Protein AF-A0A9W6MU67-F1 (afdb_monomer_lite)

Radius of gyration: 29.0 Å; chains: 1; bounding box: 56×82×56 Å

Foldseek 3Di:
DDDWWLLSCVVQVKWKKKFAPQDQDDDPDGDDDDGDIFTDDSVVVCVVQNGRHTPVCPLQPDADPVPRDSRMDMDMWGDDPPTPPPRPPPPPPPPPQFLWKKWKWKDAQNHTDDTQDIDSDPVVLVVSQVVVCVVCVVDPRIDIDIDTHGDPPPDDDDDDDPPDPPPD

pLDDT: mean 74.64, std 19.11, range [33.5, 95.06]

Organism: NCBI:txid374655

Secondary structure (DSSP, 8-state):
----BHHHHHHTT-EEEEEE---SEETTEE-PPP--EEEE-HHHHHHHH-TT-BGGGTGGG---TTT----EEEEEE---TT----------TTTSS-PPEEEEEEEETTEEEEEEEEES-HHHHHHHHHHHHHHHTT-TTEEEEEEEE----S-----SSSSSSS--

Structure (mmCIF, N/CA/C/O backbone):
data_AF-A0A9W6MU67-F1
#
_entry.id   AF-A0A9W6MU67-F1
#
loop_
_atom_site.group_PDB
_atom_site.id
_atom_site.type_symbol
_atom_site.label_atom_id
_atom_site.label_alt_id
_atom_site.label_comp_id
_atom_site.label_asym_id
_atom_site.label_entity_id
_atom_site.label_seq_id
_atom_site.pdbx_PDB_ins_code
_atom_site.Cartn_x
_atom_site.Cartn_y
_atom_site.Cartn_z
_atom_site.occupancy
_atom_site.B_iso_or_equiv
_atom_site.auth_seq_id
_atom_site.auth_comp_id
_atom_site.auth_asym_id
_atom_site.auth_atom_id
_atom_site.pdbx_PDB_model_num
ATOM 1 N N . MET A 1 1 ? 16.343 2.392 -20.520 1.00 57.47 1 MET A N 1
ATOM 2 C CA . MET A 1 1 ? 14.928 2.697 -20.825 1.00 57.47 1 MET A CA 1
ATOM 3 C C . MET A 1 1 ? 14.427 3.645 -19.752 1.00 57.47 1 MET A C 1
ATOM 5 O O . MET A 1 1 ? 14.644 3.345 -18.582 1.00 57.47 1 MET A O 1
ATOM 9 N N . SER A 1 2 ? 13.859 4.792 -20.130 1.00 81.00 2 SER A N 1
ATOM 10 C CA . SER A 1 2 ? 13.118 5.656 -19.203 1.00 81.00 2 SER A CA 1
ATOM 11 C C . SER A 1 2 ? 11.863 4.915 -18.730 1.00 81.00 2 SER A C 1
ATOM 13 O O . SER A 1 2 ? 11.288 4.135 -19.482 1.00 81.00 2 SER A O 1
ATOM 15 N N . VAL A 1 3 ? 11.484 5.094 -17.465 1.00 87.69 3 VAL A N 1
ATOM 16 C CA . VAL A 1 3 ? 10.242 4.546 -16.903 1.00 87.69 3 VAL A CA 1
ATOM 17 C C . VAL A 1 3 ? 9.247 5.696 -16.825 1.00 87.69 3 VAL A C 1
ATOM 19 O O . VAL A 1 3 ? 9.483 6.648 -16.082 1.00 87.69 3 VAL A O 1
ATOM 22 N N . GLU A 1 4 ? 8.157 5.628 -17.585 1.00 91.62 4 GLU A N 1
ATOM 23 C CA . GLU A 1 4 ? 7.203 6.743 -17.727 1.00 91.62 4 GLU A CA 1
ATOM 24 C C . GLU A 1 4 ? 5.794 6.367 -17.261 1.00 91.62 4 GLU A C 1
ATOM 26 O O . GLU A 1 4 ? 5.017 7.226 -16.830 1.00 91.62 4 GLU A O 1
ATOM 31 N N . THR A 1 5 ? 5.476 5.071 -17.280 1.00 95.06 5 THR A N 1
ATOM 32 C CA . THR A 1 5 ? 4.152 4.542 -16.928 1.00 95.06 5 THR A CA 1
ATOM 33 C C . THR A 1 5 ? 4.168 3.672 -15.671 1.00 95.06 5 THR A C 1
ATOM 35 O O . THR A 1 5 ? 5.183 3.071 -15.307 1.00 95.06 5 THR A O 1
ATOM 38 N N . LEU A 1 6 ? 3.006 3.535 -15.019 1.00 94.12 6 LEU A N 1
ATOM 39 C CA . LEU A 1 6 ? 2.829 2.618 -13.884 1.00 94.12 6 LEU A CA 1
ATOM 40 C C . LEU A 1 6 ? 3.166 1.168 -14.249 1.00 94.12 6 LEU A C 1
ATOM 42 O O . LEU A 1 6 ? 3.755 0.449 -13.447 1.00 94.12 6 LEU A O 1
ATOM 46 N N . GLY A 1 7 ? 2.806 0.725 -15.455 1.00 92.62 7 GLY A N 1
ATOM 47 C CA . GLY A 1 7 ? 3.058 -0.638 -15.914 1.00 92.62 7 GLY A CA 1
ATOM 48 C C . GLY A 1 7 ? 4.536 -0.936 -16.170 1.00 92.62 7 GLY A C 1
ATOM 49 O O . GLY A 1 7 ? 4.958 -2.086 -16.038 1.00 92.62 7 GLY A O 1
ATOM 50 N N . GLU A 1 8 ? 5.330 0.065 -16.545 1.00 92.50 8 GLU A N 1
ATOM 51 C CA . GLU A 1 8 ? 6.790 -0.052 -16.627 1.00 92.50 8 GLU A CA 1
ATOM 52 C C . GLU A 1 8 ? 7.420 -0.037 -15.241 1.00 92.50 8 GLU A C 1
ATOM 54 O O . GLU A 1 8 ? 8.231 -0.910 -14.954 1.00 92.50 8 GLU A O 1
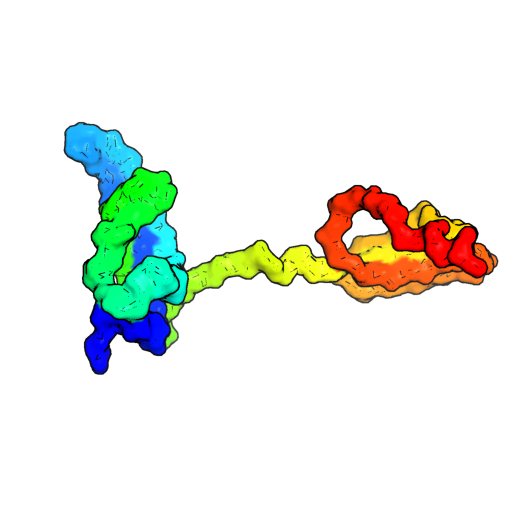ATOM 59 N N . ALA A 1 9 ? 6.992 0.875 -14.363 1.00 91.88 9 ALA A N 1
ATOM 60 C CA . ALA A 1 9 ? 7.484 0.954 -12.989 1.00 91.88 9 ALA A CA 1
ATOM 61 C C . ALA A 1 9 ? 7.228 -0.347 -12.217 1.00 91.88 9 ALA A C 1
ATOM 63 O O . ALA A 1 9 ? 8.118 -0.850 -11.535 1.00 91.88 9 ALA A O 1
ATOM 64 N N . LEU A 1 10 ? 6.038 -0.935 -12.383 1.00 91.38 10 LEU A N 1
ATOM 65 C CA . LEU A 1 10 ? 5.677 -2.216 -11.779 1.00 91.38 10 LEU A CA 1
ATOM 66 C C . LEU A 1 10 ? 6.557 -3.361 -12.298 1.00 91.38 10 LEU A C 1
ATOM 68 O O . LEU A 1 10 ? 7.076 -4.140 -11.505 1.00 91.38 10 LEU A O 1
ATOM 72 N N . ARG A 1 11 ? 6.766 -3.453 -13.621 1.00 90.88 11 ARG A N 1
ATOM 73 C CA . ARG A 1 11 ? 7.644 -4.476 -14.227 1.00 90.88 11 ARG A CA 1
ATOM 74 C C . ARG A 1 11 ? 9.100 -4.306 -13.814 1.00 90.88 11 ARG A C 1
ATOM 76 O O . ARG A 1 11 ? 9.806 -5.290 -13.640 1.00 90.88 11 ARG A O 1
ATOM 83 N N . ALA A 1 12 ? 9.526 -3.061 -13.652 1.00 89.31 12 ALA A N 1
ATOM 84 C CA . ALA A 1 12 ? 10.851 -2.713 -13.187 1.00 89.31 12 ALA A CA 1
ATOM 85 C C . ALA A 1 12 ? 10.996 -2.837 -11.663 1.00 89.31 12 ALA A C 1
ATOM 87 O O . ALA A 1 12 ? 12.053 -2.484 -11.169 1.00 89.31 12 ALA A O 1
ATOM 88 N N . GLY A 1 13 ? 9.985 -3.285 -10.906 1.00 88.50 13 GLY A N 1
ATOM 89 C CA . GLY A 1 13 ? 10.096 -3.492 -9.456 1.00 88.50 13 GLY A CA 1
ATOM 90 C C . GLY A 1 13 ? 10.300 -2.209 -8.644 1.00 88.50 13 GLY A C 1
ATOM 91 O O . GLY A 1 13 ? 10.984 -2.223 -7.623 1.00 88.50 13 GLY A O 1
ATOM 92 N N . TRP A 1 14 ? 9.758 -1.082 -9.108 1.00 90.62 14 TRP A N 1
ATOM 93 C CA . TRP A 1 14 ? 9.849 0.185 -8.384 1.00 90.62 14 TRP A CA 1
ATOM 94 C C . TRP A 1 14 ? 9.013 0.146 -7.102 1.00 90.62 14 TRP A C 1
ATOM 96 O O . TRP A 1 14 ? 8.076 -0.639 -6.973 1.00 90.62 14 TRP A O 1
ATOM 106 N N . SER A 1 15 ? 9.342 1.022 -6.155 1.00 90.00 15 SER A N 1
ATOM 107 C CA . SER A 1 15 ? 8.544 1.260 -4.948 1.00 90.00 15 SER A CA 1
ATOM 108 C C . SER A 1 15 ? 8.014 2.691 -4.927 1.00 90.00 15 SER A C 1
ATOM 110 O O . SER A 1 15 ? 8.602 3.602 -5.516 1.00 90.00 15 SER A O 1
ATOM 112 N N . ILE A 1 16 ? 6.874 2.893 -4.266 1.00 92.44 16 ILE A N 1
ATOM 113 C CA . ILE A 1 16 ? 6.204 4.191 -4.186 1.00 92.44 16 ILE A CA 1
ATOM 114 C C . ILE A 1 16 ? 5.910 4.550 -2.729 1.00 92.44 16 ILE A C 1
ATOM 116 O O . ILE A 1 16 ? 5.393 3.751 -1.945 1.00 92.44 16 ILE A O 1
ATOM 120 N N . ARG A 1 17 ? 6.217 5.795 -2.366 1.00 93.44 17 ARG A N 1
ATOM 121 C CA . ARG A 1 17 ? 5.862 6.385 -1.077 1.00 93.44 17 ARG A CA 1
ATOM 122 C C . ARG A 1 17 ? 5.070 7.660 -1.302 1.00 93.44 17 ARG A C 1
ATOM 124 O O . ARG A 1 17 ? 5.484 8.532 -2.059 1.00 93.44 17 ARG A O 1
ATOM 131 N N . VAL A 1 18 ? 3.953 7.787 -0.602 1.00 94.12 18 VAL A N 1
ATOM 132 C CA . VAL A 1 18 ? 3.084 8.960 -0.652 1.00 94.12 18 VAL A CA 1
ATOM 133 C C . VAL A 1 18 ? 3.113 9.661 0.695 1.00 94.12 18 VAL A C 1
ATOM 135 O O . VAL A 1 18 ? 3.049 9.027 1.748 1.00 94.12 18 VAL A O 1
ATOM 138 N N . LYS A 1 19 ? 3.206 10.988 0.667 1.00 93.88 19 LYS A N 1
ATOM 139 C CA . LYS A 1 19 ? 3.180 11.849 1.846 1.00 93.88 19 LYS A CA 1
ATOM 140 C C . LYS A 1 19 ? 2.153 12.953 1.653 1.00 93.88 19 LYS A C 1
ATOM 142 O O . LYS A 1 19 ? 2.124 13.606 0.613 1.00 93.88 19 LYS A O 1
ATOM 147 N N . CYS A 1 20 ? 1.333 13.202 2.667 1.00 93.38 20 CYS A N 1
ATOM 148 C CA . CYS A 1 20 ? 0.456 14.362 2.666 1.00 93.38 20 CYS A CA 1
ATOM 149 C C . CYS A 1 20 ? 1.280 15.653 2.791 1.00 93.38 20 CYS A C 1
ATOM 151 O O . CYS A 1 20 ? 2.150 15.777 3.654 1.00 93.38 20 CYS A O 1
ATOM 153 N N . ALA A 1 21 ? 0.979 16.620 1.929 1.00 90.31 21 ALA A N 1
ATOM 154 C CA . ALA A 1 21 ? 1.596 17.940 1.885 1.00 90.31 21 ALA A CA 1
ATOM 155 C C . ALA A 1 21 ? 0.632 19.043 2.366 1.00 90.31 21 ALA A C 1
ATOM 157 O O . ALA A 1 21 ? 0.815 20.220 2.052 1.00 90.31 21 ALA A O 1
ATOM 158 N N . GLN A 1 22 ? -0.406 18.689 3.139 1.00 88.69 22 GLN A N 1
ATOM 159 C CA . GLN A 1 22 ? -1.289 19.677 3.755 1.00 88.69 22 GLN A CA 1
ATOM 160 C C . GLN A 1 22 ? -0.527 20.441 4.844 1.00 88.69 22 GLN A C 1
ATOM 162 O O . GLN A 1 22 ? -0.284 19.919 5.935 1.00 88.69 22 GLN A O 1
ATOM 167 N N . GLY A 1 23 ? -0.137 21.676 4.524 1.00 86.56 23 GLY A N 1
ATOM 168 C CA . GLY A 1 23 ? 0.592 22.571 5.418 1.00 86.56 23 GLY A CA 1
ATOM 169 C C . GLY A 1 23 ? -0.232 23.080 6.605 1.00 86.56 23 GLY A C 1
ATOM 170 O O . GLY A 1 23 ? -1.388 22.718 6.802 1.00 86.56 23 GLY A O 1
ATOM 171 N N . ARG A 1 24 ? 0.386 23.958 7.403 1.00 85.31 24 ARG A N 1
ATOM 172 C CA . ARG A 1 24 ? -0.217 24.561 8.609 1.00 85.31 24 ARG A CA 1
ATOM 173 C C . ARG A 1 24 ? -1.181 25.714 8.326 1.00 85.31 24 ARG A C 1
ATOM 175 O O . ARG A 1 24 ? -1.747 26.275 9.256 1.00 85.31 24 ARG A O 1
ATOM 182 N N . ARG A 1 25 ? -1.332 26.114 7.065 1.00 82.56 25 ARG A N 1
ATOM 183 C CA . ARG A 1 25 ? -2.183 27.235 6.669 1.00 82.56 25 ARG A CA 1
ATOM 184 C C . ARG A 1 25 ? -3.093 26.833 5.526 1.00 82.56 25 ARG A C 1
ATOM 186 O O . ARG A 1 25 ? -2.652 26.178 4.580 1.00 82.56 25 ARG A O 1
ATOM 193 N N . ASP A 1 26 ? -4.337 27.269 5.628 1.00 82.44 26 ASP A N 1
ATOM 194 C CA . ASP A 1 26 ? -5.305 27.244 4.545 1.00 82.44 26 ASP A CA 1
ATOM 195 C C . ASP A 1 26 ? -5.873 28.657 4.388 1.00 82.44 26 ASP A C 1
ATOM 197 O O . ASP A 1 26 ? -6.694 29.119 5.184 1.00 82.44 26 ASP A O 1
ATOM 201 N N . GLY A 1 27 ? -5.297 29.403 3.442 1.00 84.88 27 GLY A N 1
ATOM 202 C CA . GLY A 1 27 ? -5.480 30.850 3.347 1.00 84.88 27 GLY A CA 1
ATOM 203 C C . GLY A 1 27 ? -5.060 31.559 4.639 1.00 84.88 27 GLY A C 1
ATOM 204 O O . GLY A 1 27 ? -3.930 31.406 5.110 1.00 84.88 27 GLY A O 1
ATOM 205 N N . MET A 1 28 ? -5.990 32.316 5.225 1.00 87.31 28 MET A N 1
ATOM 206 C CA . MET A 1 28 ? -5.767 33.069 6.464 1.00 87.31 28 MET A CA 1
ATOM 207 C C . MET A 1 28 ? -5.935 32.222 7.739 1.00 87.31 28 MET A C 1
ATOM 209 O O . MET A 1 28 ? -5.603 32.678 8.832 1.00 87.31 28 MET A O 1
ATOM 213 N N . LYS A 1 29 ? -6.439 30.985 7.625 1.00 85.69 29 LYS A N 1
ATOM 214 C CA . LYS A 1 29 ? -6.720 30.115 8.772 1.00 85.69 29 LYS A CA 1
ATOM 215 C C . LYS A 1 29 ? -5.537 29.192 9.061 1.00 85.69 29 LYS A C 1
ATOM 217 O O . LYS A 1 29 ? -5.029 28.505 8.174 1.00 85.69 29 LYS A O 1
ATOM 222 N N . SER A 1 30 ? -5.122 29.143 10.327 1.00 86.38 30 SER A N 1
ATOM 223 C CA . SER A 1 30 ? -4.183 28.127 10.810 1.00 86.38 30 SER A CA 1
ATOM 224 C C . SER A 1 30 ? -4.912 26.793 10.963 1.00 86.38 30 SER A C 1
ATOM 226 O O . SER A 1 30 ? -5.959 26.720 11.609 1.00 86.38 30 SER A O 1
ATOM 228 N N . ILE A 1 31 ? -4.370 25.741 10.359 1.00 87.12 31 ILE A N 1
ATOM 229 C CA . ILE A 1 31 ? -4.913 24.382 10.411 1.00 87.12 31 ILE A CA 1
ATOM 230 C C . ILE A 1 31 ? -3.847 23.407 10.907 1.00 87.12 31 ILE A C 1
ATOM 232 O O . ILE A 1 31 ? -2.642 23.620 10.742 1.00 87.12 31 ILE A O 1
ATOM 236 N N . ARG A 1 32 ? -4.282 22.298 11.511 1.00 85.75 32 ARG A N 1
ATOM 237 C CA . ARG A 1 32 ? -3.363 21.233 11.917 1.00 85.75 32 ARG A CA 1
ATOM 238 C C . ARG A 1 32 ? -2.741 20.594 10.674 1.00 85.75 32 ARG A C 1
ATOM 240 O O . ARG A 1 32 ? -3.449 20.113 9.794 1.00 85.75 32 ARG A O 1
ATOM 247 N N . GLN A 1 33 ? -1.412 20.547 10.644 1.00 90.75 33 GLN A N 1
ATOM 248 C CA . GLN A 1 33 ? -0.663 19.877 9.585 1.00 90.75 33 GLN A CA 1
ATOM 249 C C . GLN A 1 33 ? -0.965 18.374 9.577 1.00 90.75 33 GLN A C 1
ATOM 251 O O . GLN A 1 33 ? -0.897 17.717 10.621 1.00 90.75 33 GLN A O 1
ATOM 256 N N . CYS A 1 34 ? -1.249 17.820 8.398 1.00 90.25 34 CYS A N 1
ATOM 257 C CA . CYS A 1 34 ? -1.339 16.374 8.222 1.00 90.25 34 CYS A CA 1
ATOM 258 C C . CYS A 1 34 ? 0.047 15.831 7.860 1.00 90.25 34 CYS A C 1
ATOM 260 O O . CYS A 1 34 ? 0.655 16.267 6.886 1.00 90.25 34 CYS A O 1
ATOM 262 N N . LEU A 1 35 ? 0.550 14.887 8.657 1.00 89.88 35 LEU A N 1
ATOM 263 C CA . LEU A 1 35 ? 1.881 14.287 8.493 1.00 89.88 35 LEU A CA 1
ATOM 264 C C . LEU A 1 35 ? 1.816 12.837 8.001 1.00 89.88 35 LEU A C 1
ATOM 266 O O . LEU A 1 35 ? 2.804 12.111 8.088 1.00 89.88 35 LEU A O 1
ATOM 270 N N . ARG A 1 36 ? 0.653 12.399 7.505 1.00 91.25 36 ARG A N 1
ATOM 271 C CA . ARG A 1 36 ? 0.466 11.024 7.048 1.00 91.25 36 ARG A CA 1
ATOM 272 C C . ARG A 1 36 ? 1.432 10.722 5.903 1.00 91.25 36 ARG A C 1
ATOM 274 O O . ARG A 1 36 ? 1.494 11.465 4.924 1.00 91.25 36 ARG A O 1
ATOM 281 N N . SER A 1 37 ? 2.176 9.633 6.044 1.00 91.56 37 SER A N 1
ATOM 282 C CA . SER A 1 37 ? 3.084 9.112 5.030 1.00 91.56 37 SER A CA 1
ATOM 283 C C . SER A 1 37 ? 2.949 7.601 5.000 1.00 91.56 37 SER A C 1
ATOM 285 O O . SER A 1 37 ? 2.995 6.966 6.050 1.00 91.56 37 SER A O 1
ATOM 287 N N . GLU A 1 38 ? 2.804 7.035 3.809 1.00 90.38 38 GLU A N 1
ATOM 288 C CA . GLU A 1 38 ? 2.612 5.601 3.609 1.00 90.38 38 GLU A CA 1
ATOM 289 C C . GLU A 1 38 ? 3.345 5.131 2.358 1.00 90.38 38 GLU A C 1
ATOM 291 O O . GLU A 1 38 ? 3.492 5.876 1.389 1.00 90.38 38 GLU A O 1
ATOM 296 N N . ALA A 1 39 ? 3.825 3.894 2.392 1.00 90.88 39 ALA A N 1
ATOM 297 C CA . ALA A 1 39 ? 4.229 3.191 1.187 1.00 90.88 39 ALA A CA 1
ATOM 298 C C . ALA A 1 39 ? 2.982 2.541 0.588 1.00 90.88 39 ALA A C 1
ATOM 300 O O . ALA A 1 39 ? 2.181 1.974 1.329 1.00 90.88 39 ALA A O 1
ATOM 301 N N . LEU A 1 40 ? 2.809 2.655 -0.725 1.00 90.62 40 LEU A N 1
ATOM 302 C CA . LEU A 1 40 ? 1.682 2.045 -1.421 1.00 90.62 40 LEU A CA 1
ATOM 303 C C . LEU A 1 40 ? 2.178 0.917 -2.313 1.00 90.62 40 LEU A C 1
ATOM 305 O O . LEU A 1 40 ? 3.322 0.915 -2.765 1.00 90.62 40 LEU A O 1
ATOM 309 N N . ASP A 1 41 ? 1.292 -0.030 -2.577 1.00 90.00 41 ASP A N 1
ATOM 310 C CA . ASP A 1 41 ? 1.541 -1.072 -3.555 1.00 90.00 41 ASP A CA 1
ATOM 311 C C . ASP A 1 41 ? 1.267 -0.547 -4.976 1.00 90.00 41 ASP A C 1
ATOM 313 O O . ASP A 1 41 ? 0.166 -0.090 -5.303 1.00 90.00 41 ASP A O 1
ATOM 317 N N . LEU A 1 42 ? 2.289 -0.611 -5.831 1.00 90.81 42 LEU A N 1
ATOM 318 C CA . LEU A 1 42 ? 2.203 -0.203 -7.233 1.00 90.81 42 LEU A CA 1
ATOM 319 C C . LEU A 1 42 ? 1.227 -1.078 -8.025 1.00 90.81 42 LEU A C 1
ATOM 321 O O . LEU A 1 42 ? 0.587 -0.561 -8.945 1.00 90.81 42 LEU A O 1
ATOM 325 N N . ALA A 1 43 ? 1.069 -2.359 -7.667 1.00 91.19 43 ALA A N 1
ATOM 326 C CA . ALA A 1 43 ? 0.111 -3.231 -8.336 1.00 91.19 43 ALA A CA 1
ATOM 327 C C . ALA A 1 43 ? -1.316 -2.733 -8.087 1.00 91.19 43 ALA A C 1
ATOM 329 O O . ALA A 1 43 ? -2.031 -2.439 -9.041 1.00 91.19 43 ALA A O 1
ATOM 330 N N . SER A 1 44 ? -1.695 -2.507 -6.832 1.00 91.81 44 SER A N 1
ATOM 331 C CA . SER A 1 44 ? -3.002 -1.953 -6.456 1.00 91.81 44 SER A CA 1
ATOM 332 C C . SER A 1 44 ? -3.334 -0.636 -7.181 1.00 91.81 44 SER A C 1
ATOM 334 O O . SER A 1 44 ? -4.459 -0.418 -7.642 1.00 91.81 44 SER A O 1
ATOM 336 N N . ILE A 1 45 ? -2.346 0.245 -7.364 1.00 93.25 45 ILE A N 1
ATOM 337 C CA . ILE A 1 45 ? -2.540 1.484 -8.132 1.00 93.25 45 ILE A CA 1
ATOM 338 C C . ILE A 1 45 ? -2.738 1.174 -9.622 1.00 93.25 45 ILE A C 1
ATOM 340 O O . ILE A 1 45 ? -3.637 1.737 -10.244 1.00 93.25 45 ILE A O 1
ATOM 344 N N . ALA A 1 46 ? -1.957 0.261 -10.200 1.00 93.00 46 ALA A N 1
ATOM 345 C CA . ALA A 1 46 ? -2.115 -0.146 -11.596 1.00 93.00 46 ALA A CA 1
ATOM 346 C C . ALA A 1 46 ? -3.474 -0.818 -11.872 1.00 93.00 46 ALA A C 1
ATOM 348 O O . ALA A 1 46 ? -4.021 -0.632 -12.956 1.00 93.00 46 ALA A O 1
ATOM 349 N N . TRP A 1 47 ? -4.046 -1.538 -10.902 1.00 91.06 47 TRP A N 1
ATOM 350 C CA . TRP A 1 47 ? -5.398 -2.103 -10.998 1.00 91.06 47 TRP A CA 1
ATOM 351 C C . TRP A 1 47 ? -6.470 -1.017 -11.107 1.00 91.06 47 TRP A C 1
ATOM 353 O O . TRP A 1 47 ? -7.371 -1.113 -11.934 1.00 91.06 47 TRP A O 1
ATOM 363 N N . THR A 1 48 ? -6.366 0.040 -10.298 1.00 93.00 48 THR A N 1
ATOM 364 C CA . THR A 1 48 ? -7.381 1.107 -10.262 1.00 93.00 48 THR A CA 1
ATOM 365 C C . THR A 1 48 ? -7.187 2.185 -11.328 1.00 93.00 48 THR A C 1
ATOM 367 O O . THR A 1 48 ? -8.154 2.821 -11.740 1.00 93.00 48 THR A O 1
ATOM 370 N N . ARG A 1 49 ? -5.949 2.428 -11.774 1.00 93.06 49 ARG A N 1
ATOM 371 C CA . ARG A 1 49 ? -5.608 3.484 -12.748 1.00 93.06 49 ARG A CA 1
ATOM 372 C C . ARG A 1 49 ? -5.323 2.975 -14.151 1.00 93.06 49 ARG A C 1
ATOM 374 O O . ARG A 1 49 ? -5.371 3.760 -15.093 1.00 93.06 49 ARG A O 1
ATOM 381 N N . GLY A 1 50 ? -5.031 1.688 -14.285 1.00 94.38 50 GLY A N 1
ATOM 382 C CA . GLY A 1 50 ? -4.554 1.085 -15.519 1.00 94.38 50 GLY A CA 1
ATOM 383 C C . GLY A 1 50 ? -3.030 1.131 -15.650 1.00 94.38 50 GLY A C 1
ATOM 384 O O . GLY A 1 50 ? -2.336 1.988 -15.101 1.00 94.38 50 GLY A O 1
ATOM 385 N N . ARG A 1 51 ? -2.494 0.184 -16.426 1.00 93.69 51 ARG A N 1
ATOM 386 C CA . ARG A 1 51 ? -1.046 0.013 -16.641 1.00 93.69 51 ARG A CA 1
ATOM 387 C C . ARG A 1 51 ? -0.417 1.125 -17.486 1.00 93.69 51 ARG A C 1
ATOM 389 O O . ARG A 1 51 ? 0.763 1.404 -17.318 1.00 93.69 51 ARG A O 1
ATOM 396 N N . SER A 1 52 ? -1.185 1.742 -18.380 1.00 94.00 52 SER A N 1
ATOM 397 C CA . SER A 1 52 ? -0.738 2.829 -19.264 1.00 94.00 52 SER A CA 1
ATOM 398 C C . SER A 1 52 ? -0.741 4.205 -18.592 1.00 94.00 52 SER A C 1
ATOM 400 O O . SER A 1 52 ? -0.395 5.197 -19.226 1.00 94.00 52 SER A O 1
ATOM 402 N N . PHE A 1 53 ? -1.144 4.291 -17.323 1.00 94.56 53 PHE A N 1
ATOM 403 C CA . PHE A 1 53 ? -1.247 5.565 -16.629 1.00 94.56 53 PHE A CA 1
ATOM 404 C C . PHE A 1 53 ? 0.148 6.188 -16.389 1.00 94.56 53 PHE A C 1
ATOM 406 O O . PHE A 1 53 ? 1.052 5.477 -15.932 1.00 94.56 53 PHE A O 1
ATOM 413 N N . PRO A 1 54 ? 0.335 7.496 -16.656 1.00 94.44 54 PRO A N 1
ATOM 414 C CA . PRO A 1 54 ? 1.628 8.167 -16.528 1.00 94.44 54 PRO A CA 1
ATOM 415 C C . PRO A 1 54 ? 2.011 8.421 -15.064 1.00 94.44 54 PRO A C 1
ATOM 417 O O . PRO A 1 54 ? 1.184 8.847 -14.256 1.00 94.44 54 PRO A O 1
ATOM 420 N N . LEU A 1 55 ? 3.288 8.227 -14.716 1.00 92.38 55 LEU A N 1
ATOM 421 C CA . LEU A 1 55 ? 3.790 8.449 -13.351 1.00 92.38 55 LEU A CA 1
ATOM 422 C C . LEU A 1 55 ? 3.668 9.911 -12.902 1.00 92.38 55 LEU A C 1
ATOM 424 O O . LEU A 1 55 ? 3.348 10.178 -11.742 1.00 92.38 55 LEU A O 1
ATOM 428 N N . SER A 1 56 ? 3.885 10.854 -13.822 1.00 90.69 56 SER A N 1
ATOM 429 C CA . SER A 1 56 ? 3.828 12.298 -13.562 1.00 90.69 56 SER A CA 1
ATOM 430 C C . SER A 1 56 ? 2.449 12.771 -13.093 1.00 90.69 56 SER A C 1
ATOM 432 O O . SER A 1 56 ? 2.363 13.652 -12.244 1.00 90.69 56 SER A O 1
ATOM 434 N N . GLY A 1 57 ? 1.373 12.152 -13.586 1.00 90.50 57 GLY A N 1
ATOM 435 C CA . GLY A 1 57 ? -0.006 12.521 -13.252 1.00 90.50 57 GLY A CA 1
ATOM 436 C C . GLY A 1 57 ? -0.554 11.867 -11.982 1.00 90.50 57 GLY A C 1
ATOM 437 O O . GLY A 1 57 ? -1.718 12.076 -11.635 1.00 90.50 57 GLY A O 1
ATOM 438 N N . LEU A 1 58 ? 0.230 11.031 -11.290 1.00 91.81 58 LEU A N 1
ATOM 439 C CA . LEU A 1 58 ? -0.294 10.240 -10.176 1.00 91.81 58 LEU A CA 1
ATOM 440 C C . LEU A 1 58 ? -0.633 11.097 -8.950 1.00 91.81 58 LEU A C 1
ATOM 442 O O . LEU A 1 58 ? -1.663 10.872 -8.313 1.00 91.81 58 LEU A O 1
ATOM 446 N N . SER A 1 59 ? 0.195 12.096 -8.641 1.00 91.00 59 SER A N 1
ATOM 447 C CA . SER A 1 59 ? 0.013 12.986 -7.486 1.00 91.00 59 SER A CA 1
ATOM 448 C C . SER A 1 59 ? -1.299 13.773 -7.554 1.00 91.00 59 SER A C 1
ATOM 450 O O . SER A 1 59 ? -2.012 13.866 -6.558 1.00 91.00 59 SER A O 1
ATOM 452 N N . GLU A 1 60 ? -1.667 14.266 -8.736 1.00 90.44 60 GLU A N 1
ATOM 453 C CA . GLU A 1 60 ? -2.874 15.074 -8.963 1.00 90.44 60 GLU A CA 1
ATOM 454 C C . GLU A 1 60 ? -4.170 14.296 -8.738 1.00 90.44 60 GLU A C 1
ATOM 456 O O . GLU A 1 60 ? -5.228 14.861 -8.451 1.00 90.44 60 GLU A O 1
ATOM 461 N N . ARG A 1 61 ? -4.101 12.975 -8.892 1.00 91.56 61 ARG A N 1
ATOM 462 C CA . ARG A 1 61 ? -5.268 12.107 -8.815 1.00 91.56 61 ARG A CA 1
ATOM 463 C C . ARG A 1 61 ? -5.453 11.462 -7.448 1.00 91.56 61 ARG A C 1
ATOM 465 O O . ARG A 1 61 ? -6.447 10.756 -7.258 1.00 91.56 61 ARG A O 1
ATOM 472 N N . MET A 1 62 ? -4.518 11.659 -6.526 1.00 91.88 62 MET A N 1
ATOM 473 C CA . MET A 1 62 ? -4.551 11.075 -5.191 1.00 91.88 62 MET A CA 1
ATOM 474 C C . MET A 1 62 ? -5.186 12.015 -4.163 1.00 91.88 62 MET A C 1
ATOM 476 O O . MET A 1 62 ? -5.232 13.234 -4.316 1.00 91.88 62 MET A O 1
ATOM 480 N N . MET A 1 63 ? -5.689 11.420 -3.086 1.00 93.88 63 MET A N 1
ATOM 481 C CA . MET A 1 63 ? -6.261 12.125 -1.947 1.00 93.88 63 MET A CA 1
ATOM 482 C C . MET A 1 63 ? -5.764 11.467 -0.664 1.00 93.88 63 MET A C 1
ATOM 484 O O . MET A 1 63 ? -5.699 10.243 -0.576 1.00 93.88 63 MET A O 1
ATOM 488 N N . CYS A 1 64 ? -5.413 12.276 0.334 1.00 92.56 64 CYS A N 1
ATOM 489 C CA . CYS A 1 64 ? -5.050 11.770 1.649 1.00 92.56 64 CYS A CA 1
ATOM 490 C C . CYS A 1 64 ? -6.295 11.189 2.343 1.00 92.56 64 CYS A C 1
ATOM 492 O O . CYS A 1 64 ? -7.236 11.945 2.594 1.00 92.56 64 CYS A O 1
ATOM 494 N N . PRO A 1 65 ? -6.304 9.903 2.733 1.00 92.06 65 PRO A N 1
ATOM 495 C CA . PRO A 1 65 ? -7.466 9.288 3.378 1.00 92.06 65 PRO A CA 1
ATOM 496 C C . PRO A 1 65 ? -7.725 9.836 4.788 1.00 92.06 65 PRO A C 1
ATOM 498 O O . PRO A 1 65 ? -8.827 9.721 5.306 1.00 92.06 65 PRO A O 1
ATOM 501 N N . GLN A 1 66 ? -6.720 10.450 5.421 1.00 90.62 66 GLN A N 1
ATOM 502 C CA . GLN A 1 66 ? -6.832 10.937 6.796 1.00 90.62 66 GLN A CA 1
ATOM 503 C C . GLN A 1 66 ? -7.424 12.352 6.898 1.00 90.62 66 GLN A C 1
ATOM 505 O O . GLN A 1 66 ? -7.991 12.704 7.927 1.00 90.62 66 GLN A O 1
ATOM 510 N N . CYS A 1 67 ? -7.234 13.198 5.880 1.00 90.44 67 CYS A N 1
ATOM 511 C CA . CYS A 1 67 ? -7.669 14.601 5.916 1.00 90.44 67 CYS A CA 1
ATOM 512 C C . CYS A 1 67 ? -8.428 15.064 4.666 1.00 90.44 67 CYS A C 1
ATOM 514 O O . CYS A 1 67 ? -8.844 16.216 4.614 1.00 90.44 67 CYS A O 1
ATOM 516 N N . GLY A 1 68 ? -8.563 14.219 3.640 1.00 90.25 68 GLY A N 1
ATOM 517 C CA . GLY A 1 68 ? -9.240 14.554 2.384 1.00 90.25 68 GLY A CA 1
ATOM 518 C C . GLY A 1 68 ? -8.475 15.516 1.465 1.00 90.25 68 GLY A C 1
ATOM 519 O O . GLY A 1 68 ? -8.969 15.869 0.397 1.00 90.25 68 GLY A O 1
ATOM 520 N N . SER A 1 69 ? -7.264 15.954 1.832 1.00 90.31 69 SER A N 1
ATOM 521 C CA . SER A 1 69 ? -6.485 16.871 0.991 1.00 90.31 69 SER A CA 1
ATOM 522 C C . SER A 1 69 ? -5.950 16.180 -0.264 1.00 90.31 69 SER A C 1
ATOM 524 O O . SER A 1 69 ? -5.406 15.076 -0.193 1.00 90.31 69 SER A O 1
ATOM 526 N N . ARG A 1 70 ? -6.035 16.872 -1.406 1.00 92.38 70 ARG A N 1
ATOM 527 C CA . ARG A 1 70 ? -5.388 16.490 -2.677 1.00 92.38 70 ARG A CA 1
ATOM 528 C C . ARG A 1 70 ? -3.941 16.983 -2.784 1.00 92.38 70 ARG A C 1
ATOM 530 O O . ARG A 1 70 ? -3.265 16.715 -3.768 1.00 92.38 70 ARG A O 1
ATOM 537 N N . ARG A 1 71 ? -3.439 17.706 -1.775 1.00 90.38 71 ARG A N 1
ATOM 538 C CA . ARG A 1 71 ? -2.027 18.102 -1.696 1.00 90.38 71 ARG A CA 1
ATOM 539 C C . ARG A 1 71 ? -1.223 16.905 -1.193 1.00 90.38 71 ARG A C 1
ATOM 541 O O . ARG A 1 71 ? -1.067 16.714 0.014 1.00 90.38 71 ARG A O 1
ATOM 548 N N . VAL A 1 72 ? -0.753 16.078 -2.119 1.00 93.12 72 VAL A N 1
ATOM 549 C CA . VAL A 1 72 ? 0.038 14.871 -1.845 1.00 93.12 72 VAL A CA 1
ATOM 550 C C . VAL A 1 72 ? 1.310 14.870 -2.681 1.00 93.12 72 VAL A C 1
ATOM 552 O O . VAL A 1 72 ? 1.302 15.199 -3.863 1.00 93.12 72 VAL A O 1
ATOM 555 N N . THR A 1 73 ? 2.414 14.490 -2.048 1.00 93.25 73 THR A N 1
ATOM 556 C CA . THR A 1 73 ? 3.711 14.290 -2.690 1.00 93.25 73 THR A CA 1
ATOM 557 C C . THR A 1 73 ? 3.928 12.799 -2.875 1.00 93.25 73 THR A C 1
ATOM 559 O O . THR A 1 73 ? 3.803 12.031 -1.921 1.00 93.25 73 THR A O 1
ATOM 562 N N . VAL A 1 74 ? 4.271 12.402 -4.094 1.00 93.31 74 VAL A N 1
ATOM 563 C CA . VAL A 1 74 ? 4.577 11.019 -4.451 1.00 93.31 74 VAL A CA 1
ATOM 564 C C . VAL A 1 74 ? 6.066 10.921 -4.749 1.00 93.31 74 VAL A C 1
ATOM 566 O O . VAL A 1 74 ? 6.598 11.720 -5.515 1.00 93.31 74 VAL A O 1
ATOM 569 N N . VAL A 1 75 ? 6.732 9.952 -4.135 1.00 92.62 75 VAL A N 1
ATOM 570 C CA . VAL A 1 75 ? 8.141 9.641 -4.364 1.00 92.62 75 VAL A CA 1
ATOM 571 C C . VAL A 1 75 ? 8.222 8.235 -4.927 1.00 92.62 75 VAL A C 1
ATOM 573 O O . VAL A 1 75 ? 7.728 7.286 -4.317 1.00 92.62 75 VAL A O 1
ATOM 576 N N . PHE A 1 76 ? 8.857 8.120 -6.084 1.00 90.94 76 PHE A N 1
ATOM 577 C CA . PHE A 1 76 ? 9.152 6.854 -6.732 1.00 90.94 76 PHE A CA 1
ATOM 578 C C . PHE A 1 76 ? 10.616 6.500 -6.489 1.00 90.94 7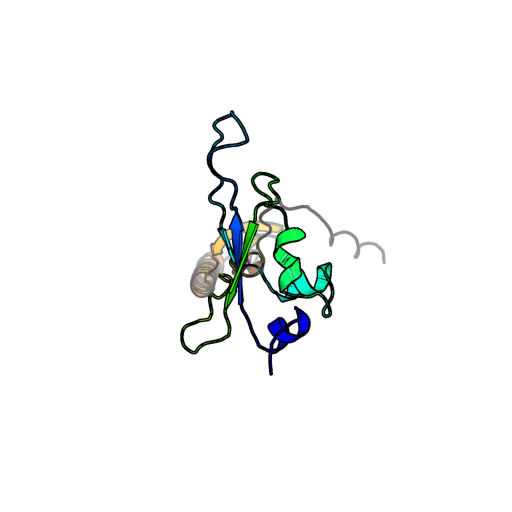6 PHE A C 1
ATOM 580 O O . PHE A 1 76 ? 11.494 7.347 -6.655 1.00 90.94 76 PHE A O 1
ATOM 587 N N . SER A 1 77 ? 10.886 5.266 -6.075 1.00 90.00 77 SER A N 1
ATOM 588 C CA . SER A 1 77 ? 12.242 4.788 -5.810 1.00 90.00 77 SER A CA 1
ATOM 589 C C . SER A 1 77 ? 12.534 3.552 -6.669 1.00 90.00 77 SER A C 1
ATOM 591 O O . SER A 1 77 ? 11.788 2.571 -6.573 1.00 90.00 77 SER A O 1
ATOM 593 N N . PRO A 1 78 ? 13.583 3.582 -7.518 1.00 86.94 78 PRO A N 1
ATOM 594 C CA . PRO A 1 78 ? 13.972 2.428 -8.324 1.00 86.94 78 PRO A CA 1
ATOM 595 C C . PRO A 1 78 ? 14.494 1.294 -7.426 1.00 86.94 78 PRO A C 1
ATOM 597 O O . PRO A 1 78 ? 14.984 1.569 -6.323 1.00 86.94 78 PRO A O 1
ATOM 600 N N . PRO A 1 79 ? 14.439 0.027 -7.872 1.00 81.88 79 PRO A N 1
ATOM 601 C CA . PRO A 1 79 ? 15.045 -1.075 -7.133 1.00 81.88 79 PRO A CA 1
ATOM 602 C C . PRO A 1 79 ? 16.574 -0.932 -7.141 1.00 81.88 79 PRO A C 1
ATOM 604 O O . PRO A 1 79 ? 17.257 -1.296 -8.094 1.00 81.88 79 PRO A O 1
ATOM 607 N N . GLY A 1 80 ? 17.129 -0.360 -6.079 1.00 70.88 80 GLY A N 1
ATOM 608 C CA . GLY A 1 80 ? 18.566 -0.393 -5.809 1.00 70.88 80 GLY A CA 1
ATOM 609 C C . GLY A 1 80 ? 18.924 -1.533 -4.848 1.00 70.88 80 GLY A C 1
ATOM 610 O O . GLY A 1 80 ? 18.056 -1.960 -4.082 1.00 70.88 80 GLY A O 1
ATOM 611 N N . PRO A 1 81 ? 20.203 -1.956 -4.780 1.00 57.56 81 PRO A N 1
ATOM 612 C CA . PRO A 1 81 ? 20.675 -2.959 -3.815 1.00 57.56 81 PRO A CA 1
ATOM 613 C C . PRO A 1 81 ? 20.479 -2.560 -2.335 1.00 57.56 81 PRO A C 1
ATOM 615 O O . PRO A 1 81 ? 20.641 -3.393 -1.453 1.00 57.56 81 PRO A O 1
ATOM 618 N N . GLY A 1 82 ? 20.081 -1.315 -2.049 1.00 53.28 82 GLY A N 1
ATOM 619 C CA . GLY A 1 82 ? 19.669 -0.847 -0.717 1.00 53.28 82 GLY A CA 1
ATOM 620 C C . GLY A 1 82 ? 18.412 0.033 -0.728 1.00 53.28 82 GLY A C 1
ATOM 621 O O . GLY A 1 82 ? 18.197 0.804 0.200 1.00 53.28 82 GLY A O 1
ATOM 622 N N . GLY A 1 83 ? 17.612 -0.026 -1.799 1.00 47.22 83 GLY A N 1
ATOM 623 C CA . GLY A 1 83 ? 16.548 0.945 -2.090 1.00 47.22 83 GLY A CA 1
ATOM 624 C C . GLY A 1 83 ? 15.141 0.365 -2.180 1.00 47.22 83 GLY A C 1
ATOM 625 O O . GLY A 1 83 ? 14.220 1.082 -2.564 1.00 47.22 83 GLY A O 1
ATOM 626 N N . ALA A 1 84 ? 14.945 -0.904 -1.819 1.00 48.91 84 ALA A N 1
ATOM 627 C CA . ALA A 1 84 ? 13.609 -1.390 -1.529 1.00 48.91 84 ALA A CA 1
ATOM 628 C C . ALA A 1 84 ? 13.152 -0.716 -0.229 1.00 48.91 84 ALA A C 1
ATOM 630 O O . ALA A 1 84 ? 13.305 -1.257 0.866 1.00 48.91 84 ALA A O 1
ATOM 631 N N . VAL A 1 85 ? 12.525 0.459 -0.344 1.00 49.62 85 VAL A N 1
ATOM 632 C CA . VAL A 1 85 ? 11.412 0.748 0.553 1.00 49.62 85 VAL A CA 1
ATOM 633 C C . VAL A 1 85 ? 10.383 -0.306 0.195 1.00 49.62 85 VAL A C 1
ATOM 635 O O . VAL A 1 85 ? 9.490 -0.079 -0.617 1.00 49.62 85 VAL A O 1
ATOM 638 N N . GLN A 1 86 ? 10.557 -1.502 0.759 1.00 46.56 86 GLN A N 1
ATOM 639 C CA . GLN A 1 86 ? 9.468 -2.437 0.855 1.00 46.56 86 GLN A CA 1
ATOM 640 C C . GLN A 1 86 ? 8.343 -1.592 1.434 1.00 46.56 86 GLN A C 1
ATOM 642 O O . GLN A 1 86 ? 8.505 -0.968 2.494 1.00 46.56 86 GLN A O 1
ATOM 647 N N . ALA A 1 87 ? 7.234 -1.485 0.698 1.00 46.34 87 ALA A N 1
ATOM 648 C CA . ALA A 1 87 ? 5.972 -1.318 1.379 1.00 46.34 87 ALA A CA 1
ATOM 649 C C . ALA A 1 87 ? 6.053 -2.361 2.479 1.00 46.34 87 ALA A C 1
ATOM 651 O O . ALA A 1 87 ? 6.182 -3.542 2.154 1.00 46.34 87 ALA A O 1
ATOM 652 N N . LYS A 1 88 ? 6.222 -1.901 3.736 1.00 36.41 88 LYS A N 1
ATOM 653 C CA . LYS A 1 88 ? 6.246 -2.779 4.903 1.00 36.41 88 LYS A CA 1
ATOM 654 C C . LYS A 1 88 ? 5.152 -3.774 4.578 1.00 36.41 88 LYS A C 1
ATOM 656 O O . LYS A 1 88 ? 4.050 -3.257 4.354 1.00 36.41 88 LYS A O 1
ATOM 661 N N . PRO A 1 89 ? 5.451 -5.080 4.410 1.00 40.66 89 PRO A N 1
ATOM 662 C CA . PRO A 1 89 ? 4.409 -6.019 4.061 1.00 40.66 89 PRO A CA 1
ATOM 663 C C . PRO A 1 89 ? 3.306 -5.693 5.040 1.00 40.66 89 PRO A C 1
ATOM 665 O O . PRO A 1 89 ? 3.562 -5.603 6.252 1.00 40.66 89 PRO A O 1
ATOM 668 N N . GLU A 1 90 ? 2.157 -5.298 4.486 1.00 40.38 90 GLU A N 1
ATOM 669 C CA . GLU A 1 90 ? 0.929 -5.179 5.243 1.00 40.38 90 GLU A CA 1
ATOM 670 C C . GLU A 1 90 ? 0.985 -6.355 6.200 1.00 40.38 90 GLU A C 1
ATOM 672 O O . GLU A 1 90 ? 1.222 -7.463 5.703 1.00 40.38 90 GLU A O 1
ATOM 677 N N . PRO A 1 91 ? 1.041 -6.112 7.532 1.00 44.62 91 PRO A N 1
ATOM 678 C CA . PRO A 1 91 ? 1.338 -7.188 8.459 1.00 44.62 91 PRO A CA 1
ATOM 679 C C . PRO A 1 91 ? 0.370 -8.266 8.065 1.00 44.62 91 PRO A C 1
ATOM 681 O O . PRO A 1 91 ? -0.807 -7.962 8.002 1.00 44.62 91 PRO A O 1
ATOM 684 N N . GLU A 1 92 ? 0.907 -9.398 7.650 1.00 44.38 92 GLU A N 1
ATOM 685 C CA . GLU A 1 92 ? 0.264 -10.634 7.256 1.00 44.38 92 GLU A CA 1
ATOM 686 C C . GLU A 1 92 ? -0.990 -10.870 8.121 1.00 44.38 92 GLU A C 1
ATOM 688 O O . GLU A 1 92 ? -0.946 -11.563 9.131 1.00 44.38 92 GLU A O 1
ATOM 693 N N . ARG A 1 93 ? -2.094 -10.173 7.809 1.00 45.66 93 ARG A N 1
ATOM 694 C CA . ARG A 1 93 ? -3.184 -9.877 8.767 1.00 45.66 93 ARG A CA 1
ATOM 695 C C . ARG A 1 93 ? -4.352 -10.830 8.614 1.00 45.66 93 ARG A C 1
ATOM 697 O O . ARG A 1 93 ? -5.419 -10.576 9.156 1.00 45.66 93 ARG A O 1
ATOM 704 N N . ALA A 1 94 ? -4.157 -11.926 7.889 1.00 46.62 94 ALA A N 1
ATOM 705 C CA . ALA A 1 94 ? -5.194 -12.932 7.718 1.00 46.62 94 ALA A CA 1
ATOM 706 C C . ALA A 1 94 ? -4.680 -14.377 7.621 1.00 46.62 94 ALA A C 1
ATOM 708 O O . ALA A 1 94 ? -5.481 -15.268 7.360 1.00 46.62 94 ALA A O 1
ATOM 709 N N . THR A 1 95 ? -3.389 -14.647 7.852 1.00 45.62 95 THR A N 1
ATOM 710 C CA . THR A 1 95 ? -2.867 -16.032 7.834 1.00 45.62 95 THR A CA 1
ATOM 711 C C . THR A 1 95 ? -2.025 -16.423 9.047 1.00 45.62 95 THR A C 1
ATOM 713 O O . THR A 1 95 ? -1.753 -17.607 9.212 1.00 45.62 95 THR A O 1
ATOM 716 N N . ARG A 1 96 ? -1.670 -15.490 9.944 1.00 46.28 96 ARG A N 1
ATOM 717 C CA . ARG A 1 96 ? -0.879 -15.800 11.152 1.00 46.28 96 ARG A CA 1
ATOM 718 C C . ARG A 1 96 ? -1.678 -16.161 12.407 1.00 46.28 96 ARG A C 1
ATOM 720 O O . ARG A 1 96 ? -1.085 -16.657 13.355 1.00 46.28 96 ARG A O 1
ATOM 727 N N . ASP A 1 97 ? -3.000 -16.001 12.400 1.00 47.28 97 ASP A N 1
ATOM 728 C CA . ASP A 1 97 ? -3.834 -16.231 13.595 1.00 47.28 97 ASP A CA 1
ATOM 729 C C . ASP A 1 97 ? -4.541 -17.599 13.629 1.00 47.28 97 ASP A C 1
ATOM 731 O O . ASP A 1 97 ? -5.450 -17.820 14.430 1.00 47.28 97 ASP A O 1
ATOM 735 N N . LEU A 1 98 ? -4.119 -18.549 12.793 1.00 55.25 98 LEU A N 1
ATOM 736 C CA . LEU A 1 98 ? -4.578 -19.937 12.872 1.00 55.25 98 LEU A CA 1
ATOM 737 C C . LEU A 1 98 ? -3.418 -20.860 13.239 1.00 55.25 98 LEU A C 1
ATOM 739 O O . LEU A 1 98 ? -3.189 -21.862 12.566 1.00 55.25 98 LEU A O 1
ATOM 743 N N . GLU A 1 99 ? -2.696 -20.564 14.325 1.00 57.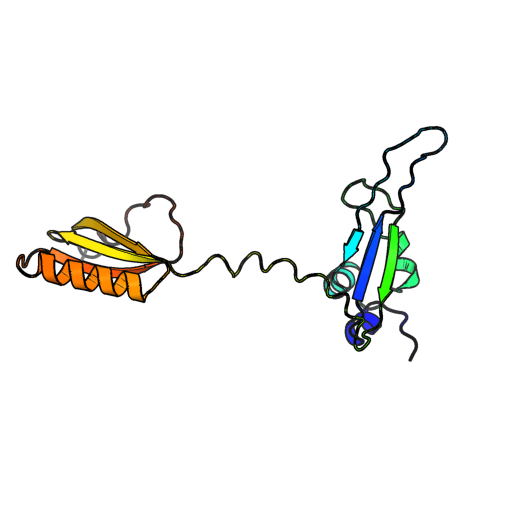75 99 GLU A N 1
ATOM 744 C CA . GLU A 1 99 ? -2.041 -21.676 15.014 1.00 57.75 99 GLU A CA 1
ATOM 745 C C . GLU A 1 99 ? -3.144 -22.672 15.415 1.00 57.75 99 GLU A C 1
ATOM 747 O O . GLU A 1 99 ? -4.124 -22.275 16.069 1.00 57.75 99 GLU A O 1
ATOM 752 N N . PRO A 1 100 ? -3.063 -23.940 14.973 1.00 61.78 100 PRO A N 1
ATOM 753 C CA . PRO A 1 100 ? -4.070 -24.926 15.319 1.00 61.78 100 PRO A CA 1
ATOM 754 C C . PRO A 1 100 ? -4.083 -25.093 16.837 1.00 61.78 100 PRO A C 1
ATOM 756 O O . PRO A 1 100 ? -3.045 -25.333 17.443 1.00 61.78 100 PRO A O 1
ATOM 759 N N . ASN A 1 101 ? -5.254 -24.959 17.460 1.00 73.00 101 ASN A N 1
ATOM 760 C CA . ASN A 1 101 ? -5.406 -25.320 18.862 1.00 73.00 101 ASN A CA 1
ATOM 761 C C . ASN A 1 101 ? -5.759 -26.801 18.927 1.00 73.00 101 ASN A C 1
ATOM 763 O O . ASN A 1 101 ? -6.748 -27.246 18.347 1.00 73.00 101 ASN A O 1
ATOM 767 N N . PHE A 1 102 ? -4.955 -27.563 19.646 1.00 74.69 102 PHE A N 1
ATOM 768 C CA . PHE A 1 102 ? -5.228 -28.949 19.970 1.00 74.69 102 PHE A CA 1
ATOM 769 C C . PHE A 1 102 ? -6.020 -29.004 21.269 1.00 74.69 102 PHE A C 1
ATOM 771 O O . PHE A 1 102 ? -5.652 -28.353 22.249 1.00 74.69 102 PHE A O 1
ATOM 778 N N . VAL A 1 103 ? -7.111 -29.764 21.271 1.00 76.38 103 VAL A N 1
ATOM 779 C CA . VAL A 1 103 ? -8.000 -29.924 22.424 1.00 76.38 103 VAL A CA 1
ATOM 780 C C . VAL A 1 103 ? -8.072 -31.401 22.791 1.00 76.38 103 VAL A C 1
ATOM 782 O O . VAL A 1 103 ? -8.230 -32.253 21.917 1.00 76.38 103 VAL A O 1
ATOM 785 N N . VAL A 1 104 ? -7.945 -31.690 24.084 1.00 74.06 104 VAL A N 1
ATOM 786 C CA . VAL A 1 104 ? -8.151 -33.021 24.663 1.00 74.06 104 VAL A CA 1
ATOM 787 C C . VAL A 1 104 ? -9.527 -33.053 25.312 1.00 74.06 104 VAL A C 1
ATOM 789 O O . VAL A 1 104 ? -9.791 -32.290 26.245 1.00 74.06 104 VAL A O 1
ATOM 792 N N . GLU A 1 105 ? -10.392 -33.936 24.823 1.00 75.75 105 GLU A N 1
ATOM 793 C CA . GLU A 1 105 ? -11.781 -34.074 25.264 1.00 75.75 105 GLU A CA 1
ATOM 794 C 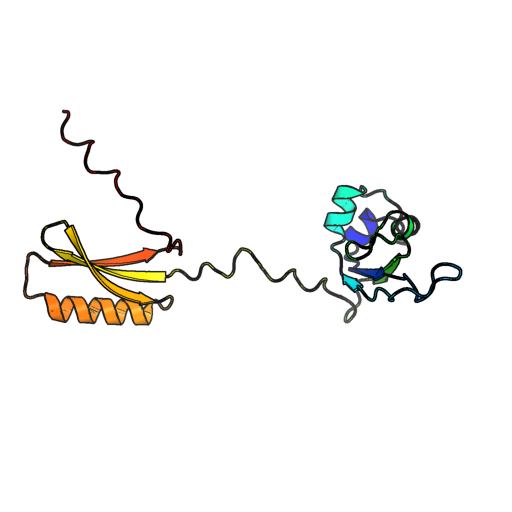C . GLU A 1 105 ? -12.019 -35.436 25.918 1.00 75.75 105 GLU A C 1
ATOM 796 O O . GLU A 1 105 ? -11.550 -36.463 25.428 1.00 75.75 105 GLU A O 1
ATOM 801 N N . GLU A 1 106 ? -12.784 -35.435 27.004 1.00 73.50 106 GLU A N 1
ATOM 802 C CA . GLU A 1 106 ? -13.267 -36.620 27.706 1.00 73.50 106 GLU A CA 1
ATOM 803 C C . GLU A 1 106 ? -14.722 -36.904 27.313 1.00 73.50 106 GLU A C 1
ATOM 805 O O . GLU A 1 106 ? -15.584 -36.023 27.394 1.00 73.50 106 GLU A O 1
ATOM 810 N N . TRP A 1 107 ? -14.998 -38.147 26.924 1.00 71.62 107 TRP A N 1
ATOM 811 C CA . TRP A 1 107 ? -16.317 -38.655 26.561 1.00 71.62 107 TRP A CA 1
ATOM 812 C C . TRP A 1 107 ? -16.737 -39.747 27.538 1.00 71.62 107 TRP A C 1
ATOM 814 O O . TRP A 1 107 ? -16.034 -40.743 27.677 1.00 71.62 107 TRP A O 1
ATOM 824 N N . GLN A 1 108 ? -17.899 -39.591 28.167 1.00 67.69 108 GLN A N 1
ATOM 825 C CA . GLN A 1 108 ? -18.474 -40.576 29.082 1.00 67.69 108 GLN A CA 1
ATOM 826 C C . GLN A 1 108 ? -19.817 -41.053 28.523 1.00 67.69 108 GLN A C 1
ATOM 828 O O . GLN A 1 108 ? -20.693 -40.243 28.224 1.00 67.69 108 GLN A O 1
ATOM 833 N N . GLY A 1 109 ? -19.978 -42.366 28.321 1.00 63.25 109 GLY A N 1
ATOM 834 C CA . GLY A 1 109 ? -21.261 -42.941 27.886 1.00 63.25 109 GLY A CA 1
ATOM 835 C C . GLY A 1 109 ? -21.780 -42.425 26.533 1.00 63.25 109 GLY A C 1
ATOM 836 O O . GLY A 1 109 ? -22.986 -42.363 26.319 1.00 63.25 109 GLY A O 1
ATOM 837 N N . GLY A 1 110 ? -20.886 -42.016 25.625 1.00 62.44 110 GLY A N 1
ATOM 838 C CA . GLY A 1 110 ? -21.255 -41.459 24.316 1.00 62.44 110 GLY A CA 1
ATOM 839 C C . GLY A 1 110 ? -21.612 -39.967 24.321 1.00 62.44 110 GLY A C 1
ATOM 840 O O . GLY A 1 110 ? -21.951 -39.428 23.270 1.00 62.44 110 GLY A O 1
ATOM 841 N N . GLN A 1 111 ? -21.496 -39.283 25.463 1.00 63.22 111 GLN A N 1
ATOM 842 C CA . GLN A 1 111 ? -21.663 -37.833 25.579 1.00 63.22 111 GLN A CA 1
ATOM 843 C C . GLN A 1 111 ? -20.351 -37.151 25.977 1.00 63.22 111 GLN A C 1
ATOM 845 O O . GLN A 1 111 ? -19.489 -37.743 26.627 1.00 63.22 111 GLN A O 1
ATOM 850 N N . PHE A 1 112 ? -20.198 -35.890 25.572 1.00 65.06 112 PHE A N 1
ATOM 851 C CA . PHE A 1 112 ? -19.062 -35.069 25.973 1.00 65.06 112 PHE A CA 1
ATOM 852 C C . PHE A 1 112 ? -19.150 -34.755 27.471 1.00 65.06 112 PHE A C 1
ATOM 854 O O . PHE A 1 112 ? -20.119 -34.144 27.923 1.00 65.06 112 PHE A O 1
ATOM 861 N N . GLY A 1 113 ? -18.131 -35.164 28.223 1.00 67.56 113 GLY A N 1
ATOM 862 C CA . GLY A 1 113 ? -18.023 -34.912 29.655 1.00 67.56 113 GLY A CA 1
ATOM 863 C C . GLY A 1 113 ? -17.302 -33.600 29.956 1.00 67.56 113 GLY A C 1
ATOM 864 O O . GLY A 1 113 ? -17.828 -32.762 30.691 1.00 67.56 113 GLY A O 1
ATOM 865 N N . ARG A 1 114 ? -16.086 -33.406 29.414 1.00 70.38 114 ARG A N 1
ATOM 866 C CA . ARG A 1 114 ? -15.219 -32.270 29.784 1.00 70.38 114 ARG A CA 1
ATOM 867 C C . ARG A 1 114 ? -14.026 -32.055 28.838 1.00 70.38 114 ARG A C 1
ATOM 869 O O . ARG A 1 114 ? -13.491 -33.000 28.272 1.00 70.38 114 ARG A O 1
ATOM 876 N N . VAL A 1 115 ? -13.541 -30.809 28.730 1.00 77.25 115 VAL A N 1
ATOM 877 C CA . VAL A 1 115 ? -12.216 -30.496 28.149 1.00 77.25 115 VAL A CA 1
ATOM 878 C C . VAL A 1 115 ? -11.132 -30.645 29.220 1.00 77.25 115 VAL A C 1
ATOM 880 O O . VAL A 1 115 ? -11.192 -29.980 30.257 1.00 77.25 115 VAL A O 1
ATOM 883 N N . VAL A 1 116 ? -10.122 -31.473 28.956 1.00 76.19 116 VAL A N 1
ATOM 884 C CA . VAL A 1 116 ? -8.994 -31.728 29.870 1.00 76.19 116 VAL A CA 1
ATOM 885 C C . VAL A 1 116 ? -7.857 -30.726 29.651 1.00 76.19 116 VAL A C 1
ATOM 887 O O . VAL A 1 116 ? -7.275 -30.235 30.617 1.00 76.19 116 VAL A O 1
ATOM 890 N N . ALA A 1 117 ? -7.551 -30.387 28.395 1.00 74.50 117 ALA A N 1
ATOM 891 C CA . ALA A 1 117 ? -6.510 -29.422 28.038 1.00 74.50 117 ALA A CA 1
ATOM 892 C C . ALA A 1 117 ? -6.758 -28.807 26.652 1.00 74.50 117 ALA A C 1
ATOM 894 O O . ALA A 1 117 ? -7.336 -29.455 25.780 1.00 74.50 117 ALA A O 1
ATOM 895 N N . ALA A 1 118 ? -6.280 -27.578 26.437 1.00 77.44 118 ALA A N 1
ATOM 896 C CA . ALA A 1 118 ? -6.241 -26.931 25.127 1.00 77.44 118 ALA A CA 1
ATOM 897 C C . ALA A 1 118 ? -4.920 -26.164 24.955 1.00 77.44 118 ALA A C 1
ATOM 899 O O . ALA A 1 118 ? -4.567 -25.356 25.815 1.00 77.44 118 ALA A O 1
ATOM 900 N N . SER A 1 119 ? -4.182 -26.416 23.872 1.00 77.88 119 SER A N 1
ATOM 901 C CA . SER A 1 119 ? -2.895 -25.763 23.592 1.00 77.88 119 SER A CA 1
ATOM 902 C C . SER A 1 119 ? -2.644 -25.635 22.093 1.00 77.88 119 SER A C 1
ATOM 904 O O . SER A 1 119 ? -3.024 -26.523 21.336 1.00 77.88 119 SER A O 1
ATOM 906 N N . SER A 1 120 ? -1.961 -24.575 21.655 1.00 78.38 120 SER A N 1
ATOM 907 C CA . SER A 1 120 ? -1.454 -24.482 20.278 1.00 78.38 120 SER A CA 1
ATOM 908 C C . SER A 1 120 ? -0.174 -25.294 20.047 1.00 78.38 120 SER A C 1
ATOM 910 O O . SER A 1 120 ? 0.231 -25.507 18.908 1.00 78.38 120 SER A O 1
ATOM 912 N N . ASN A 1 121 ? 0.449 -25.798 21.118 1.00 80.06 121 ASN A N 1
ATOM 913 C CA . ASN A 1 121 ? 1.622 -26.658 21.043 1.00 80.06 121 ASN A CA 1
ATOM 914 C C . ASN A 1 121 ? 1.212 -28.142 21.101 1.00 80.06 121 ASN A C 1
ATOM 916 O O . ASN A 1 121 ? 0.630 -28.607 22.086 1.00 80.06 121 ASN A O 1
ATOM 920 N N . LEU A 1 122 ? 1.558 -28.882 20.046 1.00 78.75 122 LEU A N 1
ATOM 921 C CA . LEU A 1 122 ? 1.222 -30.294 19.871 1.00 78.75 122 LEU A CA 1
ATOM 922 C C . LEU A 1 122 ? 1.858 -31.204 20.935 1.00 78.75 122 LEU A C 1
ATOM 924 O O . LEU A 1 122 ? 1.200 -32.126 21.413 1.00 78.75 122 LEU A O 1
ATOM 928 N N . ASP A 1 123 ? 3.090 -30.921 21.361 1.00 79.25 123 ASP A N 1
ATOM 929 C CA . ASP A 1 123 ? 3.801 -31.735 22.356 1.00 79.25 123 ASP A CA 1
ATOM 930 C C . ASP A 1 123 ? 3.126 -31.643 23.728 1.00 79.25 123 ASP A C 1
ATOM 932 O O . ASP A 1 123 ? 2.943 -32.646 24.422 1.00 79.25 123 ASP A O 1
ATOM 936 N N . ILE A 1 124 ? 2.679 -30.436 24.095 1.00 78.69 124 ILE A N 1
ATOM 937 C CA . ILE A 1 124 ? 1.924 -30.200 25.333 1.00 78.69 124 ILE A CA 1
ATOM 938 C C . ILE A 1 124 ? 0.577 -30.932 25.274 1.00 78.69 124 ILE A C 1
ATOM 940 O O . ILE A 1 124 ? 0.163 -31.550 26.257 1.00 78.69 124 ILE A O 1
ATOM 944 N N . ALA A 1 125 ? -0.096 -30.899 24.122 1.00 80.81 125 ALA A N 1
ATOM 945 C CA . ALA A 1 125 ? -1.377 -31.570 23.938 1.00 80.81 125 ALA A CA 1
ATOM 946 C C . ALA A 1 125 ? -1.251 -33.103 24.006 1.00 80.81 125 ALA A C 1
ATOM 948 O O . ALA A 1 125 ? -2.048 -33.747 24.689 1.00 80.81 125 ALA A O 1
ATOM 949 N N . TYR A 1 126 ? -0.219 -33.691 23.390 1.00 80.00 126 TYR A N 1
ATOM 950 C CA . TYR A 1 126 ? 0.061 -35.127 23.499 1.00 80.00 126 TYR A CA 1
ATOM 951 C C . TYR A 1 126 ? 0.440 -35.549 24.918 1.00 80.00 126 TYR A C 1
ATOM 953 O O . TYR A 1 126 ? -0.019 -36.592 25.387 1.00 80.00 126 TYR A O 1
ATOM 961 N N . ALA A 1 127 ? 1.237 -34.744 25.625 1.00 81.94 127 ALA A N 1
ATOM 962 C CA . ALA A 1 127 ? 1.576 -35.016 27.017 1.00 81.94 127 ALA A CA 1
ATOM 963 C C . ALA A 1 127 ? 0.319 -35.032 27.905 1.00 81.94 127 ALA A C 1
ATOM 965 O O . ALA A 1 127 ? 0.135 -35.956 28.701 1.00 81.94 127 ALA A O 1
ATOM 966 N N . ALA A 1 128 ? -0.579 -34.057 27.721 1.00 80.62 128 ALA A N 1
ATOM 967 C CA . ALA A 1 128 ? -1.855 -34.000 28.429 1.00 80.62 128 ALA A CA 1
ATOM 968 C C . ALA A 1 128 ? -2.772 -35.184 28.074 1.00 80.62 128 ALA A C 1
ATOM 970 O O . ALA A 1 128 ? -3.340 -35.808 28.969 1.00 80.62 128 ALA A O 1
ATOM 971 N N . PHE A 1 129 ? -2.868 -35.540 26.790 1.00 82.31 129 PHE A N 1
ATOM 972 C CA . PHE A 1 129 ? -3.634 -36.693 26.313 1.00 82.31 129 PHE A CA 1
ATOM 973 C C . PHE A 1 129 ? -3.136 -38.008 26.926 1.00 82.31 129 PHE A C 1
ATOM 975 O O . PHE A 1 129 ? -3.918 -38.778 27.479 1.00 82.31 129 PHE A O 1
ATOM 982 N N . GLY A 1 130 ? -1.822 -38.245 26.904 1.00 81.12 130 GLY A N 1
ATOM 983 C CA . GLY A 1 130 ? -1.219 -39.439 27.493 1.00 81.12 130 GLY A CA 1
ATOM 984 C C . GLY A 1 130 ? -1.400 -39.514 29.012 1.00 81.12 130 GLY A C 1
ATOM 985 O O . GLY A 1 130 ? -1.635 -40.598 29.550 1.00 81.12 130 GLY A O 1
ATOM 986 N N . ALA A 1 131 ? -1.328 -38.378 29.713 1.00 82.69 131 ALA A N 1
ATOM 987 C CA . ALA A 1 131 ? -1.625 -38.308 31.143 1.00 82.69 131 ALA A CA 1
ATOM 988 C C . ALA A 1 131 ? -3.099 -38.635 31.431 1.00 82.69 131 ALA A C 1
ATOM 990 O O . ALA A 1 131 ? -3.381 -39.405 32.350 1.00 82.69 131 ALA A O 1
ATOM 991 N N . ALA A 1 132 ? -4.020 -38.116 30.614 1.00 79.50 132 ALA A N 1
ATOM 992 C CA . ALA A 1 132 ? -5.445 -38.395 30.731 1.00 79.50 132 ALA A CA 1
ATOM 993 C C . ALA A 1 132 ? -5.739 -39.885 30.487 1.00 79.50 132 ALA A C 1
ATOM 995 O O . ALA A 1 132 ? -6.351 -40.525 31.336 1.00 79.50 132 ALA A O 1
ATOM 996 N N . ILE A 1 133 ? -5.208 -40.485 29.414 1.00 81.19 133 ILE A N 1
ATOM 997 C CA . ILE A 1 133 ? -5.359 -41.930 29.165 1.00 81.19 133 ILE A CA 1
ATOM 998 C C . ILE A 1 133 ? -4.896 -42.736 30.375 1.00 81.19 133 ILE A C 1
ATOM 1000 O O . ILE A 1 133 ? -5.620 -43.609 30.837 1.00 81.19 133 ILE A O 1
ATOM 1004 N N . LYS A 1 134 ? -3.721 -42.436 30.936 1.00 81.81 134 LYS A N 1
ATOM 1005 C CA . LYS A 1 134 ? -3.209 -43.169 32.104 1.00 81.81 134 LYS A CA 1
ATOM 1006 C C . LYS A 1 134 ? -4.097 -43.017 33.340 1.00 81.81 134 LYS A C 1
ATOM 1008 O O . LYS A 1 134 ? -4.226 -43.974 34.099 1.00 81.81 134 LYS A O 1
ATOM 1013 N N . ALA A 1 135 ? -4.689 -41.842 33.544 1.00 76.31 135 ALA A N 1
ATOM 1014 C CA . ALA A 1 135 ? -5.592 -41.586 34.662 1.00 76.31 135 ALA A CA 1
ATOM 1015 C C . ALA A 1 135 ? -6.932 -42.328 34.511 1.00 76.31 135 ALA A C 1
ATOM 1017 O O . ALA A 1 135 ? -7.458 -42.835 35.501 1.00 76.31 135 ALA A O 1
ATOM 1018 N N . PHE A 1 136 ? -7.451 -42.434 33.284 1.00 69.88 136 PHE A N 1
ATOM 1019 C CA . PHE A 1 136 ? -8.806 -42.928 33.012 1.00 69.88 136 PHE A CA 1
ATOM 1020 C C . PHE A 1 136 ? -8.870 -44.335 32.397 1.00 69.88 136 PHE A C 1
ATOM 1022 O O . PHE A 1 136 ? -9.958 -44.888 32.284 1.00 69.88 136 PHE A O 1
ATOM 1029 N N . ALA A 1 137 ? -7.736 -44.975 32.086 1.00 65.75 137 ALA A N 1
ATOM 1030 C CA . ALA A 1 137 ? -7.656 -46.322 31.493 1.00 65.75 137 ALA A CA 1
ATOM 1031 C C . ALA A 1 137 ? -8.333 -47.449 32.305 1.00 65.75 137 ALA A C 1
ATOM 1033 O O . ALA A 1 137 ? -8.366 -48.593 31.858 1.00 65.75 137 ALA A O 1
ATOM 1034 N N . ARG A 1 138 ? -8.839 -47.157 33.508 1.00 63.59 138 ARG A N 1
ATOM 1035 C CA . ARG A 1 138 ? -9.545 -48.116 34.367 1.00 63.59 138 ARG A CA 1
ATOM 1036 C C . ARG A 1 138 ? -11.051 -48.168 34.116 1.00 63.59 138 ARG A C 1
ATOM 1038 O O . ARG A 1 138 ? -11.676 -49.127 34.556 1.00 63.59 138 ARG A O 1
ATOM 1045 N N . ASP A 1 139 ? -11.622 -47.176 33.436 1.00 68.06 139 ASP A N 1
ATOM 1046 C CA . ASP A 1 139 ? -13.057 -47.105 33.170 1.00 68.06 139 ASP A CA 1
ATOM 1047 C C . ASP A 1 139 ? -13.335 -47.331 31.678 1.00 68.06 139 ASP A C 1
ATOM 1049 O O . ASP A 1 139 ? -13.027 -46.494 30.829 1.00 68.06 139 ASP A O 1
ATOM 1053 N N . ALA A 1 140 ? -13.920 -48.486 31.352 1.00 65.38 140 ALA A N 1
ATOM 1054 C CA . ALA A 1 140 ? -14.205 -48.895 29.976 1.00 65.38 140 ALA A CA 1
ATOM 1055 C C . ALA A 1 140 ? -15.277 -48.029 29.284 1.00 65.38 140 ALA A C 1
ATOM 1057 O O . ALA A 1 140 ? -15.486 -48.160 28.077 1.00 65.38 140 ALA A O 1
ATOM 1058 N N . THR A 1 141 ? -15.967 -47.160 30.029 1.00 70.38 141 THR A N 1
ATOM 1059 C CA . THR A 1 141 ? -16.989 -46.254 29.487 1.00 70.38 141 THR A CA 1
ATOM 1060 C C . THR A 1 141 ? -16.426 -44.908 29.032 1.00 70.38 141 THR A C 1
ATOM 1062 O O . THR A 1 141 ? -17.126 -44.168 28.331 1.00 70.38 141 THR A O 1
ATOM 1065 N N . ILE A 1 142 ? -15.171 -44.604 29.390 1.00 67.69 142 ILE A N 1
ATOM 1066 C CA . ILE A 1 142 ? -14.522 -43.327 29.096 1.00 67.69 142 ILE A CA 1
ATOM 1067 C C . ILE A 1 142 ? -13.687 -43.444 27.822 1.00 67.69 142 ILE A C 1
ATOM 1069 O O . ILE A 1 142 ? -12.805 -44.295 27.698 1.00 67.69 142 ILE A O 1
ATOM 1073 N N . ARG A 1 143 ? -13.941 -42.550 26.865 1.00 72.56 143 ARG A N 1
ATOM 1074 C CA . ARG A 1 143 ? -13.110 -42.360 25.670 1.00 72.56 143 ARG A CA 1
ATOM 1075 C C . ARG A 1 143 ? -12.452 -40.991 25.721 1.00 72.56 143 ARG A C 1
ATOM 1077 O O . ARG A 1 143 ? -13.061 -40.021 26.160 1.00 72.56 143 ARG A O 1
ATOM 1084 N N . ILE A 1 144 ? -11.206 -40.915 25.271 1.00 75.25 144 ILE A N 1
ATOM 1085 C CA . ILE A 1 144 ? -10.448 -39.666 25.225 1.00 75.25 144 ILE A CA 1
ATOM 1086 C C . ILE A 1 144 ? -9.993 -39.458 23.793 1.00 75.25 144 ILE A C 1
ATOM 1088 O O . ILE A 1 144 ? -9.362 -40.348 23.225 1.00 75.25 144 ILE A O 1
ATOM 1092 N N . ASP A 1 145 ? -10.260 -38.270 23.257 1.00 76.31 145 ASP A N 1
ATOM 1093 C CA . ASP A 1 145 ? -9.866 -37.886 21.904 1.00 76.31 145 ASP A CA 1
ATOM 1094 C C . ASP A 1 145 ? -8.967 -36.644 21.929 1.00 76.31 145 ASP A C 1
ATOM 1096 O O . ASP A 1 145 ? -9.225 -35.680 22.654 1.00 76.31 145 ASP A O 1
ATOM 1100 N N . LEU A 1 146 ? -7.928 -36.654 21.091 1.00 78.81 146 LEU A N 1
ATOM 1101 C CA . LEU A 1 146 ? -7.134 -35.474 20.757 1.00 78.81 146 LEU A CA 1
ATOM 1102 C C . LEU A 1 146 ? -7.619 -34.932 19.409 1.00 78.81 146 LEU A C 1
ATOM 1104 O O . LEU A 1 146 ? -7.486 -35.603 18.385 1.00 78.81 146 LEU A O 1
ATOM 1108 N N . LYS A 1 147 ? -8.168 -33.716 19.393 1.00 77.69 147 LYS A N 1
ATOM 1109 C CA . LYS A 1 147 ? -8.704 -33.087 18.177 1.00 77.69 147 LYS A CA 1
ATOM 1110 C C . LYS A 1 147 ? -7.906 -31.843 17.805 1.00 77.69 147 LYS A C 1
ATOM 1112 O O . LYS A 1 147 ? -7.618 -31.000 18.653 1.00 77.69 147 LYS A O 1
ATOM 1117 N N . GLN A 1 148 ? -7.582 -31.710 16.520 1.00 73.38 148 GLN A N 1
ATOM 1118 C CA . GLN A 1 148 ? -7.015 -30.488 15.954 1.00 73.38 148 GLN A CA 1
ATOM 1119 C C . GLN A 1 148 ? -8.154 -29.538 15.562 1.00 73.38 148 GLN A C 1
ATOM 1121 O O . GLN A 1 148 ? -8.937 -29.844 14.664 1.00 73.38 148 GLN A O 1
ATOM 1126 N N . GLY A 1 149 ? -8.257 -28.391 16.234 1.00 62.06 149 GLY A N 1
ATOM 1127 C CA . GLY A 1 149 ? -9.287 -27.384 15.988 1.00 62.06 149 GLY A CA 1
ATOM 1128 C C . GLY A 1 149 ? -8.711 -26.054 15.495 1.00 62.06 149 GLY A C 1
ATOM 1129 O O . GLY A 1 149 ? -7.803 -25.480 16.096 1.00 62.06 149 GLY A O 1
ATOM 1130 N N . SER A 1 150 ? -9.277 -25.506 14.419 1.00 49.66 150 SER A N 1
ATOM 1131 C CA . SER A 1 150 ? -9.090 -24.097 14.051 1.00 49.66 150 SER A CA 1
ATOM 1132 C C . SER A 1 150 ? -9.987 -23.227 14.934 1.00 49.66 150 SER A C 1
ATOM 1134 O O . SER A 1 150 ? -11.182 -23.496 15.057 1.00 49.66 150 SER A O 1
ATOM 1136 N N . ARG A 1 151 ? -9.433 -22.191 15.567 1.00 47.22 151 ARG A N 1
ATOM 1137 C CA . ARG A 1 151 ? -10.132 -21.380 16.572 1.00 47.22 151 ARG A CA 1
ATOM 1138 C C . ARG A 1 151 ? -11.340 -20.632 15.973 1.00 47.22 151 ARG A C 1
ATOM 1140 O O . ARG A 1 151 ? -11.222 -19.515 15.493 1.00 47.22 151 ARG A O 1
ATOM 1147 N N . LEU A 1 152 ? -12.528 -21.210 16.114 1.00 38.72 152 LEU A N 1
ATOM 1148 C CA . LEU A 1 152 ? -13.756 -20.481 16.425 1.00 38.72 152 LEU A CA 1
ATOM 1149 C C . LEU A 1 152 ? -14.167 -20.944 17.824 1.00 38.72 152 LEU A C 1
ATOM 1151 O O . LEU A 1 152 ? -15.031 -21.796 17.981 1.00 38.72 152 LEU A O 1
ATOM 1155 N N . ILE A 1 153 ? -13.558 -20.365 18.865 1.00 42.72 153 ILE A N 1
ATOM 1156 C CA . ILE A 1 153 ? -14.214 -20.345 20.181 1.00 42.72 153 ILE A CA 1
ATOM 1157 C C . ILE A 1 153 ? -15.297 -19.264 20.089 1.00 42.72 153 ILE A C 1
ATOM 1159 O O . ILE A 1 153 ? -15.174 -18.162 20.614 1.00 42.72 153 ILE A O 1
ATOM 1163 N N . LYS A 1 154 ? -16.335 -19.563 19.314 1.00 35.78 154 LYS A N 1
ATOM 1164 C CA . LYS A 1 154 ? -17.672 -19.025 19.504 1.00 35.78 154 LYS A CA 1
ATOM 1165 C C . LYS A 1 154 ? -18.496 -20.250 19.847 1.00 35.78 154 LYS A C 1
ATOM 1167 O O . LYS A 1 154 ? -18.591 -21.147 19.020 1.00 35.78 154 LYS A O 1
ATOM 1172 N N . THR A 1 155 ? -18.922 -20.298 21.106 1.00 41.62 155 THR A N 1
ATOM 1173 C CA . THR A 1 155 ? -20.104 -21.006 21.613 1.00 41.62 155 THR A CA 1
ATOM 1174 C C . THR A 1 155 ? -20.609 -22.124 20.705 1.00 41.62 155 THR A C 1
ATOM 1176 O O . THR A 1 155 ? -21.162 -21.832 19.648 1.00 41.62 155 THR A O 1
ATOM 1179 N N . HIS A 1 156 ? -20.460 -23.379 21.146 1.00 45.59 156 HIS A N 1
ATOM 1180 C CA . HIS A 1 156 ? -21.132 -24.545 20.567 1.00 45.59 156 HIS A CA 1
ATOM 1181 C C . HIS A 1 156 ? -22.502 -24.180 19.969 1.00 45.59 156 HIS A C 1
ATOM 1183 O O . HIS A 1 156 ? -23.420 -23.847 20.724 1.00 45.59 156 HIS A O 1
ATOM 1189 N N . PRO A 1 157 ? -22.683 -24.280 18.644 1.00 35.00 157 PRO A N 1
ATOM 1190 C CA . PRO A 1 157 ? -23.993 -24.449 18.064 1.00 35.00 157 PRO A CA 1
ATOM 1191 C C . PRO A 1 157 ? -24.211 -25.955 17.910 1.00 35.00 157 PRO A C 1
ATOM 1193 O O . PRO A 1 157 ? -23.487 -26.644 17.194 1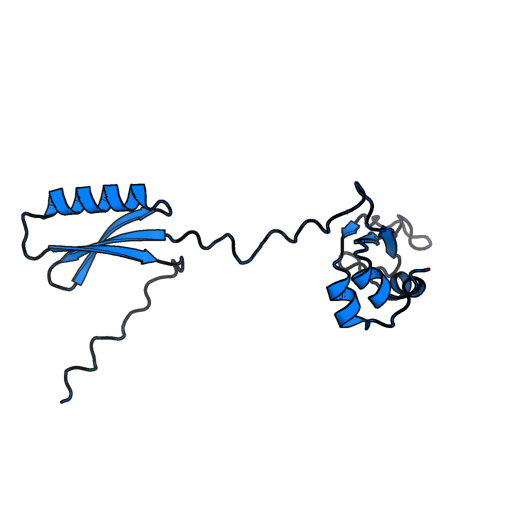.00 35.00 157 PRO A O 1
ATOM 1196 N N . ASN A 1 158 ? -25.179 -26.454 18.667 1.00 39.00 158 ASN A N 1
ATOM 1197 C CA . ASN A 1 158 ? -25.701 -27.812 18.632 1.00 39.00 158 ASN A CA 1
ATOM 1198 C C . ASN A 1 158 ? -25.836 -28.418 17.228 1.00 39.00 158 ASN A C 1
ATOM 1200 O O . ASN A 1 158 ? -26.068 -27.717 16.247 1.00 39.00 158 ASN A O 1
ATOM 1204 N N . ALA A 1 159 ? -25.919 -29.749 17.241 1.00 44.34 159 ALA A N 1
ATOM 1205 C CA . ALA A 1 159 ? -26.795 -30.521 16.367 1.00 44.34 159 ALA A CA 1
ATOM 1206 C C . ALA A 1 159 ? -26.463 -30.495 14.871 1.00 44.34 159 ALA A C 1
ATOM 1208 O O . ALA A 1 159 ? -26.792 -29.556 14.157 1.00 44.34 159 ALA A O 1
ATOM 1209 N N . ARG A 1 160 ? -25.919 -31.616 14.381 1.00 36.56 160 ARG A N 1
ATOM 1210 C CA . ARG A 1 160 ? -26.359 -32.286 13.139 1.00 36.56 160 ARG A CA 1
ATOM 1211 C C . ARG A 1 160 ? -25.566 -33.580 12.942 1.00 36.56 160 ARG A C 1
ATOM 1213 O O . ARG A 1 160 ? -24.638 -33.623 12.144 1.00 36.56 160 ARG A O 1
ATOM 1220 N N . ARG A 1 161 ? -25.913 -34.623 13.704 1.00 34.38 161 ARG A N 1
ATOM 1221 C CA . ARG A 1 161 ? -25.740 -36.042 13.311 1.00 34.38 161 ARG A CA 1
ATOM 1222 C C . ARG A 1 161 ? -26.402 -37.002 14.311 1.00 34.38 161 ARG A C 1
ATOM 1224 O O . ARG A 1 161 ? -25.818 -37.993 14.716 1.00 34.38 161 ARG A O 1
ATOM 1231 N N . GLY A 1 162 ? -27.620 -36.664 14.735 1.00 33.50 162 GLY A N 1
ATOM 1232 C CA . GLY A 1 162 ? -28.483 -37.546 15.530 1.00 33.50 162 GLY A CA 1
ATOM 1233 C C . GLY A 1 162 ? -29.801 -37.918 14.842 1.00 33.50 162 GLY A C 1
ATOM 1234 O O . GLY A 1 162 ? -30.620 -38.568 15.468 1.00 33.50 162 GLY A O 1
ATOM 1235 N N . GLU A 1 163 ? -30.038 -37.516 13.587 1.00 38.53 163 GLU A N 1
ATOM 1236 C CA . GLU A 1 163 ? -31.370 -37.637 12.954 1.00 38.53 163 GLU A CA 1
ATOM 1237 C C . GLU A 1 163 ? -31.359 -38.258 11.540 1.00 38.53 163 GLU A C 1
ATOM 1239 O O . GLU A 1 163 ? -32.297 -38.049 10.782 1.00 38.53 163 GLU A O 1
ATOM 1244 N N . GLN A 1 164 ? -30.335 -39.030 11.146 1.00 39.00 164 GLN A N 1
ATOM 1245 C CA . GLN A 1 164 ? -30.363 -39.749 9.851 1.00 39.00 164 GLN A CA 1
ATOM 1246 C C . GLN A 1 164 ? -30.215 -41.279 9.927 1.00 39.00 164 GLN A C 1
ATOM 1248 O O . GLN A 1 164 ? -30.164 -41.912 8.885 1.00 39.00 164 GLN A O 1
ATOM 1253 N N . GLU A 1 165 ? -30.247 -41.898 11.112 1.00 37.06 165 GLU A N 1
ATOM 1254 C CA . GLU A 1 165 ? -30.277 -43.375 11.250 1.00 37.06 165 GLU A CA 1
ATOM 1255 C C . GLU A 1 165 ? -31.478 -43.866 12.084 1.00 37.06 165 GLU A C 1
ATOM 1257 O O . GLU A 1 165 ? -31.381 -44.811 12.859 1.00 37.06 165 GLU A O 1
ATOM 1262 N N . ALA A 1 166 ? -32.633 -43.205 11.941 1.00 37.16 166 ALA A N 1
ATOM 1263 C CA . ALA A 1 166 ? -33.918 -43.687 12.471 1.00 37.16 166 ALA A CA 1
ATOM 1264 C C . ALA A 1 166 ? -35.059 -43.601 11.437 1.00 37.16 166 ALA A C 1
ATOM 1266 O O . ALA A 1 166 ? -36.229 -43.485 11.800 1.00 37.16 166 ALA A O 1
ATOM 1267 N N . ALA A 1 167 ? -34.717 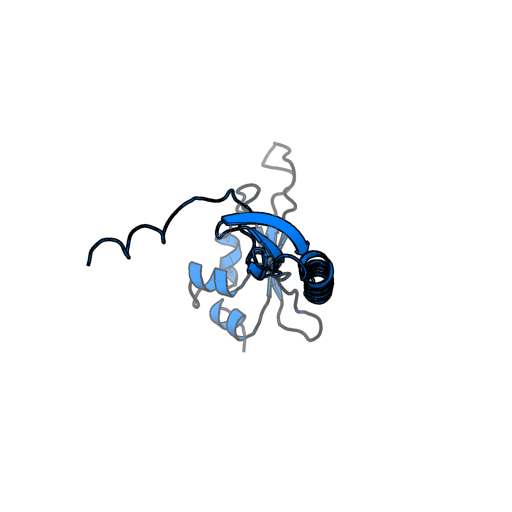-43.634 10.147 1.00 40.19 167 ALA A N 1
ATOM 1268 C CA . ALA A 1 167 ? -35.675 -43.764 9.055 1.00 40.19 167 ALA A CA 1
ATOM 1269 C C . ALA A 1 167 ? -35.027 -44.463 7.848 1.00 40.19 167 ALA A C 1
ATOM 1271 O O . ALA A 1 167 ? -34.881 -43.856 6.794 1.00 40.19 167 ALA A O 1
ATOM 1272 N N . GLU A 1 168 ? -34.595 -45.709 8.046 1.00 34.66 168 GLU A N 1
ATOM 1273 C CA . GLU A 1 168 ? -34.878 -46.854 7.160 1.00 34.66 168 GLU A CA 1
ATOM 1274 C C . GLU A 1 168 ? -34.508 -48.167 7.858 1.00 34.66 168 GLU A C 1
ATOM 1276 O O . GLU A 1 168 ? -33.434 -48.212 8.501 1.00 34.66 168 GLU A O 1
#

Sequence (168 aa):
MSVETLGEALRAGWSIRVKCAQGRRDGMKSIRQCLRSEALDLASIAWTRGRSFPLSGLSERMMCPQCGSRRVTVVFSPPGPGGAVQAKPEPERATRDLEPNFVVEEWQGGQFGRVVAASSNLDIAYAAFGAAIKAFARDATIRIDLKQGSRLIKTHPNARRGEQEAAE